Protein AF-B9SIP3-F1 (afdb_monomer_lite)

pLDDT: mean 86.35, std 12.43, range [50.22, 97.06]

Structure (mmCIF, N/CA/C/O backbone):
data_AF-B9SIP3-F1
#
_entry.id   AF-B9SIP3-F1
#
loop_
_atom_site.group_PDB
_atom_site.id
_atom_site.type_symbol
_atom_site.label_atom_id
_atom_site.label_alt_id
_atom_site.label_comp_id
_atom_site.label_asym_id
_atom_site.label_entity_id
_atom_site.label_seq_id
_atom_site.pdbx_PDB_ins_code
_atom_site.Cartn_x
_atom_site.Cartn_y
_atom_site.Cartn_z
_atom_site.occupancy
_atom_site.B_iso_or_equiv
_atom_site.auth_seq_id
_atom_site.auth_comp_id
_atom_site.auth_asym_id
_atom_site.auth_atom_id
_atom_site.pdbx_PDB_model_num
ATOM 1 N N . MET A 1 1 ? 4.602 6.774 17.117 1.00 59.06 1 MET A N 1
ATOM 2 C CA . MET A 1 1 ? 3.929 6.357 15.868 1.00 59.06 1 MET A CA 1
ATOM 3 C C . MET A 1 1 ? 4.055 7.357 14.709 1.00 59.06 1 MET A C 1
ATOM 5 O O . MET A 1 1 ? 4.396 6.934 13.612 1.00 59.06 1 MET A O 1
ATOM 9 N N . GLN A 1 2 ? 3.892 8.670 14.939 1.00 64.56 2 GLN A N 1
ATOM 10 C CA . GLN A 1 2 ? 3.922 9.730 13.903 1.00 64.56 2 GLN A CA 1
ATOM 11 C C . GLN A 1 2 ? 5.093 9.684 12.897 1.00 64.56 2 GLN A C 1
ATOM 13 O O . GLN A 1 2 ? 4.909 9.978 11.717 1.00 64.56 2 GLN A O 1
ATOM 18 N N . SER A 1 3 ? 6.297 9.289 13.324 1.00 84.81 3 SER A N 1
ATOM 19 C CA . SER A 1 3 ? 7.458 9.206 12.425 1.00 84.81 3 SER A CA 1
ATOM 20 C C . SER A 1 3 ? 7.304 8.138 11.333 1.00 84.81 3 SER A C 1
ATOM 22 O O . SER A 1 3 ? 7.748 8.365 10.211 1.00 84.81 3 SER A O 1
ATOM 24 N N . LYS A 1 4 ? 6.635 7.009 11.625 1.00 90.56 4 LYS A N 1
ATOM 25 C CA . LYS A 1 4 ? 6.416 5.920 10.653 1.00 90.56 4 LYS A CA 1
ATOM 26 C C . LYS A 1 4 ? 5.459 6.352 9.551 1.00 90.56 4 LYS A C 1
ATOM 28 O O . LYS A 1 4 ? 5.787 6.209 8.380 1.00 90.56 4 LYS A O 1
ATOM 33 N N . LYS A 1 5 ? 4.328 6.960 9.923 1.00 93.00 5 LYS A N 1
ATOM 34 C CA . LYS A 1 5 ? 3.361 7.516 8.969 1.00 93.00 5 LYS A CA 1
ATOM 35 C C . LYS A 1 5 ? 4.024 8.528 8.040 1.00 93.00 5 LYS A C 1
ATOM 37 O O . LYS A 1 5 ? 3.940 8.385 6.829 1.00 93.00 5 LYS A O 1
ATOM 42 N N . LYS A 1 6 ? 4.742 9.517 8.587 1.00 93.81 6 LYS A N 1
ATOM 43 C CA . LYS A 1 6 ? 5.442 10.530 7.774 1.00 93.81 6 LYS A CA 1
ATOM 44 C C . LYS A 1 6 ? 6.429 9.903 6.788 1.00 93.81 6 LYS A C 1
ATOM 46 O O . LYS A 1 6 ? 6.502 10.343 5.645 1.00 93.81 6 LYS A O 1
ATOM 51 N N . MET A 1 7 ? 7.153 8.869 7.217 1.00 94.88 7 MET A N 1
ATOM 52 C CA . MET A 1 7 ? 8.044 8.116 6.340 1.00 94.88 7 MET A CA 1
ATOM 53 C C . MET A 1 7 ? 7.261 7.403 5.231 1.00 94.88 7 MET A C 1
ATOM 55 O O . MET A 1 7 ? 7.558 7.617 4.063 1.00 94.88 7 MET A O 1
ATOM 59 N N . LEU A 1 8 ? 6.222 6.634 5.563 1.00 96.50 8 LEU A N 1
ATOM 60 C CA . LEU A 1 8 ? 5.390 5.931 4.578 1.00 96.50 8 LEU A CA 1
ATOM 61 C C . LEU A 1 8 ? 4.780 6.891 3.545 1.00 96.50 8 LEU A C 1
ATOM 63 O O . LEU A 1 8 ? 4.878 6.646 2.347 1.00 96.50 8 LEU A O 1
ATOM 67 N N . MET A 1 9 ? 4.242 8.024 3.998 1.00 94.75 9 MET A N 1
ATOM 68 C CA . MET A 1 9 ? 3.649 9.062 3.145 1.00 94.75 9 MET A CA 1
ATOM 69 C C . MET A 1 9 ? 4.656 9.673 2.159 1.00 94.75 9 MET A C 1
ATOM 71 O O . MET A 1 9 ? 4.278 10.053 1.055 1.00 94.75 9 MET A O 1
ATOM 75 N N . ALA A 1 10 ? 5.933 9.776 2.540 1.00 94.50 10 ALA A N 1
ATOM 76 C CA . ALA A 1 10 ? 6.988 10.291 1.668 1.00 94.50 10 ALA A CA 1
ATOM 77 C C . ALA A 1 10 ? 7.541 9.216 0.718 1.00 94.50 10 ALA A C 1
ATOM 79 O O . ALA A 1 10 ? 7.797 9.491 -0.455 1.00 94.50 10 ALA A O 1
ATOM 80 N N . TRP A 1 11 ? 7.727 7.994 1.220 1.00 94.06 11 TRP A N 1
ATOM 81 C CA . TRP A 1 11 ? 8.386 6.917 0.487 1.00 94.06 11 TRP A CA 1
ATOM 82 C C . TRP A 1 11 ? 7.451 6.223 -0.502 1.00 94.06 11 TRP A C 1
ATOM 84 O O . TRP A 1 11 ? 7.853 6.007 -1.638 1.00 94.06 11 TRP A O 1
ATOM 94 N N . VAL A 1 12 ? 6.198 5.932 -0.144 1.00 94.38 12 VAL A N 1
ATOM 95 C CA . VAL A 1 12 ? 5.267 5.212 -1.034 1.00 94.38 12 VAL A CA 1
ATOM 96 C C . VAL A 1 12 ? 5.130 5.887 -2.413 1.00 94.38 12 VAL A C 1
ATOM 98 O O . VAL A 1 12 ? 5.361 5.209 -3.416 1.00 94.38 12 VAL A O 1
ATOM 101 N N . PRO A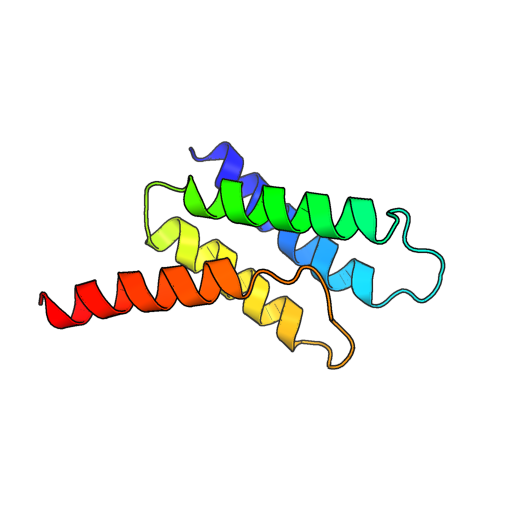 1 13 ? 4.870 7.208 -2.525 1.00 91.94 13 PRO A N 1
ATOM 102 C CA . PRO A 1 13 ? 4.812 7.880 -3.827 1.00 91.94 13 PRO A CA 1
ATOM 103 C C . PRO A 1 13 ? 6.123 7.832 -4.617 1.00 91.94 13 PR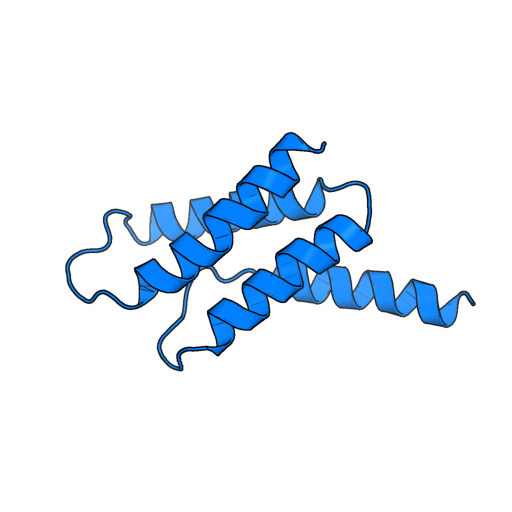O A C 1
ATOM 105 O O . PRO A 1 13 ? 6.108 7.817 -5.848 1.00 91.94 13 PRO A O 1
ATOM 108 N N . LEU A 1 14 ? 7.264 7.868 -3.922 1.00 89.38 14 LEU A N 1
ATOM 109 C CA . LEU A 1 14 ? 8.584 7.794 -4.544 1.00 89.38 14 LEU A CA 1
ATOM 110 C C . LEU A 1 14 ? 8.793 6.420 -5.186 1.00 89.38 14 LEU A C 1
ATOM 112 O O . LEU A 1 14 ? 9.196 6.341 -6.345 1.00 89.38 14 LEU A O 1
ATOM 116 N N . LEU A 1 15 ? 8.460 5.358 -4.453 1.00 89.56 15 LEU A N 1
ATOM 117 C CA . LEU A 1 15 ? 8.607 3.978 -4.904 1.00 89.56 15 LEU A CA 1
ATOM 118 C C . LEU A 1 15 ? 7.666 3.679 -6.082 1.00 89.56 15 LEU A C 1
ATOM 120 O O . LEU A 1 15 ? 8.126 3.160 -7.096 1.00 89.56 15 LEU A O 1
ATOM 124 N N . CYS A 1 16 ? 6.407 4.134 -6.024 1.00 88.81 16 CYS A N 1
ATOM 125 C CA . CYS A 1 16 ? 5.463 4.008 -7.143 1.00 88.81 16 CYS A CA 1
ATOM 126 C C . CYS A 1 16 ? 5.932 4.705 -8.433 1.00 88.81 16 CYS A C 1
ATOM 128 O O . CYS A 1 16 ? 5.529 4.313 -9.522 1.00 88.81 16 CYS A O 1
ATOM 130 N N . ARG A 1 17 ? 6.751 5.763 -8.350 1.00 82.56 17 ARG A N 1
ATOM 131 C CA . ARG A 1 17 ? 7.309 6.428 -9.544 1.00 82.56 17 ARG A CA 1
ATOM 132 C C . ARG A 1 17 ? 8.549 5.720 -10.088 1.00 82.56 17 ARG A C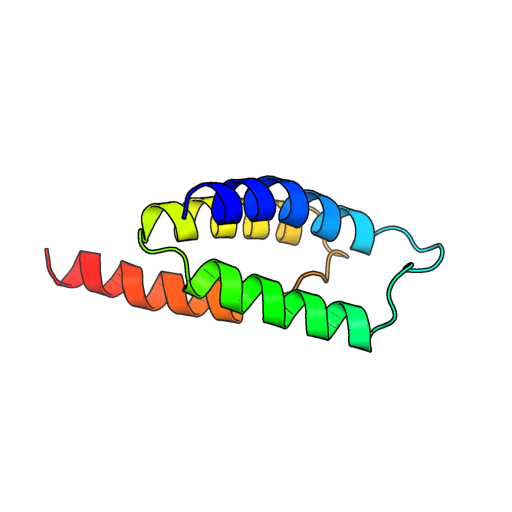 1
ATOM 134 O O . ARG A 1 17 ? 8.757 5.728 -11.298 1.00 82.56 17 ARG A O 1
ATOM 141 N N . GLY A 1 18 ? 9.350 5.117 -9.210 1.00 74.25 18 GLY A N 1
ATOM 142 C CA . GLY A 1 18 ? 10.578 4.404 -9.573 1.00 74.25 18 GLY A CA 1
ATOM 143 C C . GLY A 1 18 ? 10.353 3.090 -10.330 1.00 74.25 18 GLY A C 1
ATOM 144 O O . GLY A 1 18 ? 11.293 2.571 -10.921 1.00 74.25 18 GLY A O 1
ATOM 145 N N . SER A 1 19 ? 9.125 2.563 -10.357 1.00 67.19 19 SER A N 1
ATOM 146 C CA . SER A 1 19 ? 8.762 1.367 -11.135 1.00 67.19 19 SER A CA 1
ATOM 147 C C . SER A 1 19 ? 8.761 1.599 -12.654 1.00 67.19 19 SER A C 1
ATOM 149 O O . SER A 1 19 ? 8.946 0.652 -13.411 1.00 67.19 19 SER A O 1
ATOM 151 N N . ASN A 1 20 ? 8.601 2.849 -13.109 1.00 60.41 20 ASN A N 1
ATOM 152 C CA . ASN A 1 20 ? 8.430 3.182 -14.528 1.00 60.41 20 ASN A CA 1
ATOM 153 C C . ASN A 1 20 ? 9.737 3.500 -15.278 1.00 60.41 20 ASN A C 1
ATOM 155 O O . ASN A 1 20 ? 9.702 3.655 -16.499 1.00 60.41 20 ASN A O 1
ATOM 159 N N . SER A 1 21 ? 10.881 3.646 -14.598 1.00 57.28 21 SER A N 1
ATOM 160 C CA . SER A 1 21 ? 12.152 3.921 -15.277 1.00 57.28 21 SER A CA 1
ATOM 161 C C . SER A 1 21 ? 12.827 2.614 -15.682 1.00 57.28 21 SER A C 1
ATOM 163 O O . SER A 1 21 ? 13.395 1.909 -14.853 1.00 57.28 21 SER A O 1
ATOM 165 N N . THR A 1 22 ? 12.782 2.322 -16.978 1.00 50.22 22 THR A N 1
ATOM 166 C CA . THR A 1 22 ? 13.438 1.199 -17.668 1.00 50.22 22 THR A CA 1
ATOM 167 C C . THR A 1 22 ? 14.962 1.134 -17.507 1.00 50.22 22 THR A C 1
ATOM 169 O O . THR A 1 22 ? 15.560 0.126 -17.874 1.00 50.22 22 THR A O 1
ATOM 172 N N . ASP A 1 23 ? 15.593 2.156 -16.931 1.00 50.38 23 ASP A N 1
ATOM 173 C CA . ASP A 1 23 ? 17.032 2.186 -16.687 1.00 50.38 23 ASP A CA 1
ATOM 174 C C . ASP A 1 23 ? 17.344 1.755 -15.251 1.00 50.38 23 ASP A C 1
ATOM 176 O O . ASP A 1 23 ? 17.377 2.565 -14.332 1.00 50.38 23 ASP A O 1
ATOM 180 N N . ILE A 1 24 ? 17.575 0.447 -15.099 1.00 54.34 24 ILE A N 1
ATOM 181 C CA . ILE A 1 24 ? 18.266 -0.204 -13.974 1.00 54.34 24 ILE A CA 1
ATOM 182 C C . ILE A 1 24 ? 17.645 0.134 -12.610 1.00 54.34 24 ILE A C 1
ATOM 184 O O . ILE A 1 24 ? 18.032 1.090 -11.936 1.00 54.34 24 ILE A O 1
ATOM 188 N N . SER A 1 25 ? 16.713 -0.703 -12.143 1.00 62.31 25 SER A N 1
ATOM 189 C CA . SER A 1 25 ? 16.265 -0.612 -10.754 1.00 62.31 25 SER A CA 1
ATOM 190 C C . SER A 1 25 ? 17.475 -0.768 -9.825 1.00 62.31 25 SER A C 1
ATOM 192 O O . SER A 1 25 ? 18.135 -1.804 -9.829 1.00 62.31 25 SER A O 1
ATOM 194 N N . VAL A 1 26 ? 17.766 0.266 -9.023 1.00 76.56 26 VAL A N 1
ATOM 195 C CA . VAL A 1 26 ? 18.841 0.255 -8.004 1.00 76.56 26 VAL A CA 1
ATOM 196 C C . VAL A 1 26 ? 18.700 -0.944 -7.061 1.00 76.56 26 VAL A C 1
ATOM 198 O O . VAL A 1 26 ? 19.691 -1.444 -6.542 1.00 76.56 26 VAL A O 1
ATOM 201 N N . LEU A 1 27 ? 17.463 -1.406 -6.871 1.00 83.25 27 LEU A N 1
ATOM 202 C CA . LEU A 1 27 ? 17.115 -2.580 -6.090 1.00 83.25 27 LEU A CA 1
ATOM 203 C C . LEU A 1 27 ? 16.886 -3.782 -7.008 1.00 83.25 27 LEU A C 1
ATOM 205 O O . LEU A 1 27 ? 16.139 -3.705 -7.990 1.00 83.25 27 LEU A O 1
ATOM 209 N N . SER A 1 28 ? 17.476 -4.912 -6.642 1.00 87.75 28 SER A N 1
ATOM 210 C CA . SER A 1 28 ? 17.135 -6.229 -7.167 1.00 87.75 28 SER A CA 1
ATOM 211 C C . SER A 1 28 ? 15.680 -6.596 -6.854 1.00 87.75 28 SER A C 1
ATOM 213 O O . SER A 1 28 ? 15.030 -6.025 -5.977 1.00 87.75 28 SER A O 1
ATOM 215 N N . THR A 1 29 ? 15.152 -7.607 -7.544 1.00 86.81 29 THR A N 1
ATOM 216 C CA . THR A 1 29 ? 13.801 -8.128 -7.282 1.00 86.81 29 THR A CA 1
ATOM 217 C C . THR A 1 29 ? 13.628 -8.597 -5.833 1.00 86.81 29 THR A C 1
ATOM 219 O O . THR A 1 29 ? 12.559 -8.411 -5.259 1.00 86.81 29 THR A O 1
ATOM 222 N N . ILE A 1 30 ? 14.679 -9.161 -5.225 1.00 90.31 30 ILE A N 1
ATOM 223 C CA . ILE A 1 30 ? 14.657 -9.621 -3.829 1.00 90.31 30 ILE A CA 1
ATOM 224 C C . ILE A 1 30 ? 14.547 -8.425 -2.879 1.00 90.31 30 ILE A C 1
ATOM 226 O O . ILE A 1 30 ? 13.681 -8.419 -2.011 1.00 90.31 30 ILE A O 1
ATOM 230 N N . GLU A 1 31 ? 15.355 -7.385 -3.086 1.00 91.62 31 GLU A N 1
ATOM 231 C CA . GLU A 1 31 ? 15.307 -6.162 -2.271 1.00 91.62 31 GLU A CA 1
ATOM 232 C C . GLU A 1 31 ? 13.967 -5.427 -2.419 1.00 91.62 31 GLU A C 1
ATOM 234 O O . GLU A 1 31 ? 13.439 -4.887 -1.448 1.00 91.62 31 GLU A O 1
ATOM 239 N N . ARG A 1 32 ? 13.374 -5.442 -3.620 1.00 90.81 32 ARG A N 1
ATOM 240 C CA . ARG A 1 32 ? 12.031 -4.892 -3.865 1.00 90.81 32 ARG A CA 1
ATOM 241 C C . ARG A 1 32 ? 10.959 -5.629 -3.062 1.00 90.81 32 ARG A C 1
ATOM 243 O O . ARG A 1 32 ? 10.122 -4.961 -2.460 1.00 90.81 32 ARG A O 1
ATOM 250 N N . ALA A 1 33 ? 11.006 -6.961 -3.028 1.00 92.19 33 ALA A N 1
ATOM 251 C CA . ALA A 1 33 ? 10.069 -7.783 -2.262 1.00 92.19 33 ALA A CA 1
ATOM 252 C C . ALA A 1 33 ? 10.280 -7.648 -0.743 1.00 92.19 33 ALA A C 1
ATOM 254 O O . ALA A 1 33 ? 9.323 -7.600 0.029 1.00 92.19 33 ALA A O 1
ATOM 255 N N . GLU A 1 34 ? 11.533 -7.546 -0.294 1.00 95.31 34 GLU A N 1
ATOM 256 C CA . GLU A 1 34 ? 11.839 -7.288 1.112 1.00 95.31 34 GLU A CA 1
ATOM 257 C C . GLU A 1 34 ? 11.310 -5.919 1.556 1.00 95.31 34 GLU A C 1
ATOM 259 O O . GLU A 1 34 ? 10.708 -5.809 2.627 1.00 95.31 34 GLU A O 1
ATOM 264 N N . LEU A 1 35 ? 11.465 -4.890 0.716 1.00 94.88 35 LEU A N 1
ATOM 265 C CA . LEU A 1 35 ? 10.940 -3.563 1.009 1.00 94.88 35 LEU A CA 1
ATOM 266 C C . LEU A 1 35 ? 9.410 -3.555 1.069 1.00 94.88 35 LEU A C 1
ATOM 268 O O . LEU A 1 35 ? 8.859 -2.944 1.980 1.00 94.88 35 LEU A O 1
ATOM 272 N N . GLU A 1 36 ? 8.720 -4.251 0.160 1.00 95.81 36 GLU A N 1
ATOM 273 C CA . GLU A 1 36 ? 7.262 -4.430 0.233 1.00 95.81 36 GLU A CA 1
ATOM 274 C C . GLU A 1 36 ? 6.845 -5.020 1.580 1.00 95.81 36 GLU A C 1
ATOM 276 O O . GLU A 1 36 ? 6.026 -4.425 2.276 1.00 95.81 36 GLU A O 1
ATOM 281 N N . ARG A 1 37 ? 7.483 -6.118 2.005 1.00 96.56 37 ARG A N 1
ATOM 282 C CA . ARG A 1 37 ? 7.205 -6.758 3.299 1.00 96.56 37 ARG A CA 1
ATOM 283 C C . ARG A 1 37 ? 7.382 -5.787 4.471 1.00 96.56 37 ARG A C 1
ATOM 285 O O . ARG A 1 37 ? 6.533 -5.733 5.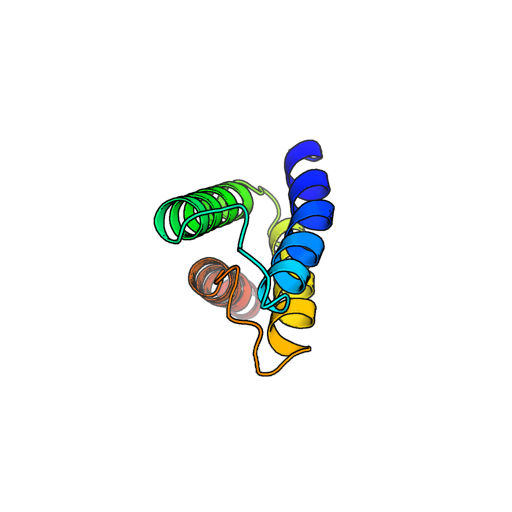357 1.00 96.56 37 ARG A O 1
ATOM 292 N N . ILE A 1 38 ? 8.461 -5.001 4.475 1.00 96.38 38 ILE A N 1
ATOM 293 C CA . ILE A 1 38 ? 8.727 -4.005 5.525 1.00 96.38 38 ILE A CA 1
ATOM 294 C C . ILE A 1 38 ? 7.667 -2.896 5.511 1.00 96.38 38 ILE A C 1
ATOM 296 O O . ILE A 1 38 ? 7.213 -2.467 6.571 1.00 96.38 38 ILE A O 1
ATOM 300 N N . LEU A 1 39 ? 7.258 -2.419 4.332 1.00 96.94 39 LEU A N 1
ATOM 301 C CA . LEU A 1 39 ? 6.202 -1.413 4.211 1.00 96.94 39 LEU A CA 1
ATOM 302 C C . LEU A 1 39 ? 4.870 -1.941 4.751 1.00 96.94 39 LEU A C 1
ATOM 304 O O . LEU A 1 39 ? 4.213 -1.232 5.511 1.00 96.94 39 LEU A O 1
ATOM 308 N N . GLU A 1 40 ? 4.497 -3.176 4.413 1.00 96.88 40 GLU A N 1
ATOM 309 C CA . GLU A 1 40 ? 3.273 -3.809 4.913 1.00 96.88 40 GLU A CA 1
ATOM 310 C C . GLU A 1 40 ? 3.290 -3.970 6.440 1.00 96.88 40 GLU A C 1
ATOM 312 O O . GLU A 1 40 ? 2.305 -3.639 7.105 1.00 96.88 40 GLU A O 1
ATOM 317 N N . GLU A 1 41 ? 4.420 -4.392 7.019 1.00 96.00 41 GLU A N 1
ATOM 318 C CA . GLU A 1 41 ? 4.602 -4.454 8.476 1.00 96.00 41 GLU A CA 1
ATOM 319 C C . GLU A 1 41 ? 4.465 -3.071 9.120 1.00 96.00 41 GLU A C 1
ATOM 321 O O . GLU A 1 41 ? 3.748 -2.907 10.106 1.00 96.00 41 GLU A O 1
ATOM 326 N N . LEU A 1 42 ? 5.113 -2.050 8.554 1.00 96.12 42 LEU A N 1
ATOM 327 C CA . LEU A 1 42 ? 5.044 -0.687 9.075 1.00 96.12 42 LEU A CA 1
ATOM 328 C C . LEU A 1 42 ? 3.629 -0.108 9.016 1.00 96.12 42 LEU A C 1
ATOM 330 O O . LEU A 1 42 ? 3.249 0.600 9.949 1.00 96.12 42 LEU A O 1
ATOM 334 N N . ILE A 1 43 ? 2.870 -0.411 7.959 1.00 96.31 43 ILE A N 1
ATOM 335 C CA . ILE A 1 43 ? 1.456 -0.041 7.832 1.00 96.31 43 ILE A CA 1
ATOM 336 C C . ILE A 1 43 ? 0.633 -0.755 8.904 1.00 96.31 43 ILE A C 1
ATOM 338 O O . ILE A 1 43 ? -0.129 -0.103 9.610 1.00 96.31 43 ILE A O 1
ATOM 342 N N . GLY A 1 44 ? 0.832 -2.063 9.089 1.00 93.81 44 GLY A N 1
ATO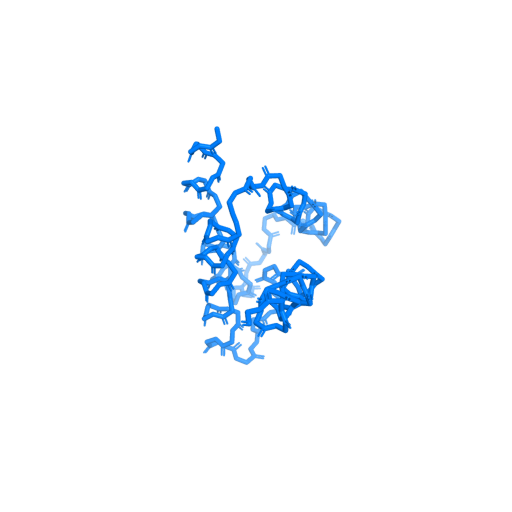M 343 C CA . GLY A 1 44 ? 0.137 -2.839 10.122 1.00 93.81 44 GLY A CA 1
ATOM 344 C C . GLY A 1 44 ? 0.458 -2.397 11.555 1.00 93.81 44 GLY A C 1
ATOM 345 O O . GLY A 1 44 ? -0.338 -2.618 12.461 1.00 93.81 44 GLY A O 1
ATOM 346 N N . MET A 1 45 ? 1.602 -1.740 11.770 1.00 93.94 45 MET A N 1
ATOM 347 C CA . MET A 1 45 ? 1.971 -1.142 13.056 1.00 93.94 45 MET A CA 1
ATOM 348 C C . MET A 1 45 ? 1.363 0.247 13.301 1.00 93.94 45 MET A C 1
ATOM 350 O O . MET A 1 45 ? 1.620 0.815 14.362 1.00 93.94 45 MET A O 1
ATOM 354 N N . LEU A 1 46 ? 0.643 0.847 12.349 1.00 93.69 46 LEU A N 1
ATOM 355 C CA . LEU A 1 46 ? -0.067 2.104 12.592 1.00 93.69 46 LEU A CA 1
ATOM 356 C C . LEU A 1 46 ? -1.289 1.814 13.476 1.00 93.69 46 LEU A C 1
ATOM 358 O O . LEU A 1 46 ? -2.146 1.022 13.096 1.00 93.69 46 LEU A O 1
ATOM 362 N N . GLU A 1 47 ? -1.325 2.439 14.657 1.00 85.44 47 GLU A N 1
ATOM 363 C CA . GLU A 1 47 ? -2.362 2.242 15.686 1.00 85.44 47 GLU A CA 1
ATOM 364 C C . GLU A 1 47 ? -3.749 2.690 15.215 1.00 85.44 47 GLU A C 1
ATOM 366 O O . GLU A 1 47 ? -4.734 2.005 15.471 1.00 85.44 47 GLU A O 1
ATOM 371 N N . GLU A 1 48 ? -3.815 3.816 14.506 1.00 88.00 48 GLU A N 1
ATOM 372 C CA . GLU A 1 48 ? -5.074 4.395 14.047 1.00 88.00 48 GLU A CA 1
ATOM 373 C C . GLU A 1 48 ? -5.425 3.887 12.642 1.00 88.00 48 GLU A C 1
ATOM 375 O O . GLU A 1 48 ? -4.619 3.994 11.712 1.00 88.00 48 GLU A O 1
ATOM 380 N N . GLU A 1 49 ? -6.650 3.387 12.452 1.00 88.44 49 GLU A N 1
ATOM 381 C CA . GLU A 1 49 ? -7.131 2.962 11.126 1.00 88.44 49 GLU A CA 1
ATOM 382 C C . GLU A 1 49 ? -7.122 4.111 10.108 1.00 88.44 49 GLU A C 1
ATOM 384 O O . GLU A 1 49 ? -6.850 3.883 8.929 1.00 88.44 49 GLU A O 1
ATOM 389 N N . GLU A 1 50 ? -7.347 5.347 10.563 1.00 90.94 50 GLU A N 1
ATOM 390 C CA . GLU A 1 50 ? -7.260 6.548 9.726 1.00 90.94 50 GLU A CA 1
ATOM 391 C C . GLU A 1 50 ? -5.829 6.768 9.198 1.00 90.94 50 GLU A C 1
ATOM 393 O O . GLU A 1 50 ? -5.623 7.177 8.053 1.00 90.94 50 GLU A O 1
ATOM 398 N N . ASP A 1 51 ? -4.805 6.456 10.000 1.00 94.25 51 ASP A N 1
ATOM 399 C CA . ASP A 1 51 ? -3.412 6.559 9.562 1.00 94.25 51 ASP A CA 1
ATOM 400 C C . ASP A 1 51 ? -3.101 5.526 8.469 1.00 94.25 51 ASP A C 1
ATOM 402 O O . ASP A 1 51 ? -2.400 5.849 7.503 1.00 94.25 51 ASP A O 1
ATOM 406 N N . GLN A 1 52 ? -3.639 4.306 8.597 1.00 95.06 52 GLN A N 1
ATOM 407 C CA . GLN A 1 52 ? -3.530 3.268 7.569 1.00 95.06 52 GLN A CA 1
ATOM 408 C C . GLN A 1 52 ? -4.249 3.688 6.283 1.00 95.06 52 GLN A C 1
ATOM 410 O O . GLN A 1 52 ? -3.664 3.595 5.203 1.00 95.06 52 GLN A O 1
ATOM 415 N N . GLU A 1 53 ? -5.473 4.210 6.394 1.00 95.06 53 GLU A N 1
ATOM 416 C CA . GLU A 1 53 ? -6.267 4.705 5.265 1.00 95.06 53 GLU A CA 1
ATOM 417 C C . GLU A 1 53 ? -5.521 5.778 4.466 1.00 95.06 53 GLU A C 1
ATOM 419 O O . GLU A 1 53 ? -5.445 5.714 3.236 1.00 95.06 53 GLU A O 1
ATOM 424 N N . GLN A 1 54 ? -4.925 6.758 5.148 1.00 95.56 54 GLN A N 1
ATOM 425 C CA . GLN A 1 54 ? -4.203 7.843 4.482 1.00 95.56 54 GLN A CA 1
ATOM 426 C C . GLN A 1 54 ? -2.995 7.329 3.687 1.00 95.56 54 GLN A C 1
ATOM 428 O O . GLN A 1 54 ? -2.780 7.745 2.549 1.00 95.56 54 GLN A O 1
ATOM 433 N N . VAL A 1 55 ? -2.228 6.385 4.239 1.00 96.81 55 VAL A N 1
ATOM 434 C CA . VAL A 1 55 ? -1.095 5.778 3.520 1.00 96.81 55 VAL A CA 1
ATOM 435 C C . VAL A 1 55 ? -1.582 4.937 2.335 1.00 96.81 55 VAL A C 1
ATOM 437 O O . VAL A 1 55 ? -1.048 5.048 1.229 1.00 96.81 55 VAL A O 1
ATOM 440 N N . LEU A 1 56 ? -2.602 4.107 2.550 1.00 97.06 56 LEU A N 1
ATOM 441 C CA . LEU A 1 56 ? -3.114 3.161 1.559 1.00 97.06 56 LEU A CA 1
ATOM 442 C C . LEU A 1 56 ? -3.863 3.841 0.404 1.00 97.06 56 LEU A C 1
ATOM 444 O O . LEU A 1 56 ? -3.777 3.382 -0.734 1.00 97.06 56 LEU A O 1
ATOM 448 N N . SER A 1 57 ? -4.554 4.951 0.659 1.00 95.88 57 SER A N 1
ATOM 449 C CA . SER A 1 57 ? -5.195 5.761 -0.387 1.00 95.88 57 SER A CA 1
ATOM 450 C C . SER A 1 57 ? -4.164 6.426 -1.301 1.00 95.88 57 SER A C 1
ATOM 452 O O . SER A 1 57 ? -4.316 6.403 -2.524 1.00 95.88 57 SER A O 1
ATOM 454 N N . ILE A 1 58 ? -3.068 6.941 -0.735 1.00 95.38 58 ILE A N 1
ATOM 455 C CA . ILE A 1 58 ? -1.941 7.492 -1.499 1.00 95.38 58 ILE A CA 1
ATOM 456 C C . ILE A 1 58 ? -1.245 6.407 -2.313 1.00 95.38 58 ILE A C 1
ATOM 458 O O . ILE A 1 58 ? -0.962 6.621 -3.495 1.00 95.38 58 ILE A O 1
ATOM 462 N N . TRP A 1 59 ? -1.000 5.241 -1.710 1.00 96.00 59 TRP A N 1
ATOM 463 C CA . TRP A 1 59 ? -0.491 4.084 -2.438 1.00 96.00 59 TRP A CA 1
ATOM 464 C C . TRP A 1 59 ? -1.381 3.767 -3.640 1.00 96.00 59 TRP A C 1
ATOM 466 O O . TRP A 1 59 ? -0.885 3.760 -4.762 1.00 96.00 59 TRP A O 1
ATOM 476 N N . LEU A 1 60 ? -2.687 3.580 -3.426 1.00 95.12 60 LEU A N 1
ATOM 477 C CA . LEU A 1 60 ? -3.627 3.204 -4.480 1.00 95.12 60 LEU A CA 1
ATOM 478 C C . LEU A 1 60 ? -3.666 4.244 -5.604 1.00 95.12 60 LEU A C 1
ATOM 480 O O . LEU A 1 60 ? -3.636 3.877 -6.780 1.00 95.12 60 LEU A O 1
ATOM 484 N N . HIS A 1 61 ? -3.687 5.533 -5.257 1.00 93.50 61 HIS A N 1
ATOM 485 C CA . HIS A 1 61 ? -3.660 6.618 -6.232 1.00 93.50 61 HIS A CA 1
ATOM 486 C C . HIS A 1 61 ? -2.417 6.541 -7.126 1.00 93.50 61 HIS A C 1
ATOM 488 O O . HIS A 1 61 ? -2.532 6.565 -8.348 1.00 93.50 61 HIS A O 1
ATOM 494 N N . HIS A 1 62 ? -1.228 6.391 -6.538 1.00 90.81 62 HIS A N 1
ATOM 495 C CA . HIS A 1 62 ? 0.013 6.328 -7.312 1.00 90.81 62 HIS A CA 1
ATOM 496 C C . HIS A 1 62 ? 0.220 4.994 -8.036 1.00 90.81 62 HIS A C 1
ATOM 498 O O . HIS A 1 62 ? 0.776 4.982 -9.132 1.00 90.81 62 HIS A O 1
ATOM 504 N N . PHE A 1 63 ? -0.230 3.886 -7.451 1.00 89.75 63 PHE A N 1
ATOM 505 C CA . PHE A 1 63 ? -0.129 2.550 -8.033 1.00 89.75 63 PHE A CA 1
ATOM 506 C C . PHE A 1 63 ? -1.027 2.408 -9.268 1.00 89.75 63 PHE A C 1
ATOM 508 O O . PHE A 1 63 ? -0.635 1.803 -10.255 1.00 89.75 63 PHE A O 1
ATOM 515 N N . THR A 1 64 ? -2.212 3.025 -9.255 1.00 89.19 64 THR A N 1
ATOM 516 C CA . THR A 1 64 ? -3.162 2.971 -10.383 1.00 89.19 64 THR A CA 1
ATOM 517 C C . THR A 1 64 ? -2.957 4.072 -11.424 1.00 89.19 64 THR A C 1
ATOM 519 O O . THR A 1 64 ? -3.526 3.993 -12.511 1.00 89.19 64 THR A O 1
ATOM 522 N N . TYR A 1 65 ? -2.135 5.085 -11.128 1.00 85.38 65 TYR A N 1
ATOM 523 C CA . TYR A 1 65 ? -1.890 6.214 -12.029 1.00 85.38 65 TYR A CA 1
ATOM 524 C C . TYR A 1 65 ? -1.227 5.804 -13.356 1.00 85.38 65 TYR A C 1
ATOM 526 O O . TYR A 1 65 ? -1.493 6.422 -14.385 1.00 85.38 65 TYR A O 1
ATOM 534 N N . SER A 1 66 ? -0.375 4.772 -13.352 1.00 74.50 66 SER A N 1
ATOM 535 C CA . SER A 1 66 ? 0.257 4.242 -14.567 1.00 74.50 66 SER A CA 1
ATOM 536 C C . SER A 1 66 ? -0.096 2.767 -14.760 1.00 74.50 66 SER A C 1
ATOM 538 O O . SER A 1 66 ? 0.090 1.993 -13.823 1.00 74.50 66 SER A O 1
ATOM 540 N N . PRO A 1 67 ? -0.515 2.331 -15.965 1.00 73.88 67 PRO A N 1
ATOM 541 C CA . PRO A 1 67 ? -0.819 0.924 -16.242 1.00 73.88 67 PRO A CA 1
ATOM 542 C C . PRO A 1 67 ? 0.409 0.005 -16.153 1.00 73.88 67 PRO A C 1
ATOM 544 O O . PRO A 1 67 ? 0.258 -1.211 -16.101 1.00 73.88 67 PRO A O 1
ATOM 547 N N . THR A 1 68 ? 1.617 0.574 -16.149 1.00 76.38 68 THR A N 1
ATOM 548 C CA . THR A 1 68 ? 2.884 -0.155 -16.004 1.00 76.38 68 THR A CA 1
ATOM 549 C C . THR A 1 68 ? 3.406 -0.178 -14.570 1.00 76.38 68 THR A C 1
ATOM 551 O O . THR A 1 68 ? 4.426 -0.811 -14.322 1.00 76.38 68 THR A O 1
ATOM 554 N N . CYS A 1 69 ? 2.758 0.524 -13.633 1.00 79.56 69 CYS A N 1
ATOM 555 C CA . CYS A 1 69 ? 3.196 0.536 -12.245 1.00 79.56 69 CYS A CA 1
ATOM 556 C C . CYS A 1 69 ? 2.827 -0.797 -11.591 1.00 79.56 69 CYS A C 1
ATOM 558 O O . CYS A 1 69 ? 1.655 -1.107 -11.392 1.00 79.56 69 CYS A O 1
ATOM 560 N N . ASP A 1 70 ? 3.841 -1.588 -11.270 1.00 82.44 70 ASP A N 1
ATOM 561 C CA . ASP A 1 70 ? 3.701 -2.901 -10.645 1.00 82.44 70 ASP A CA 1
ATOM 562 C C . ASP A 1 70 ? 4.255 -2.943 -9.214 1.00 82.44 70 ASP A C 1
ATOM 564 O O . ASP A 1 70 ? 4.210 -3.985 -8.562 1.00 82.44 70 ASP A O 1
ATOM 568 N N . TRP A 1 71 ? 4.758 -1.814 -8.704 1.00 89.12 71 TRP A N 1
ATOM 569 C CA . TRP A 1 71 ? 5.510 -1.767 -7.455 1.00 89.12 71 TRP A CA 1
ATOM 570 C C . TRP A 1 71 ? 5.415 -0.412 -6.739 1.00 89.12 71 TRP A C 1
ATOM 572 O O . TRP A 1 71 ? 5.448 0.619 -7.414 1.00 89.12 71 TRP A O 1
ATOM 582 N N . PRO A 1 72 ? 5.400 -0.386 -5.389 1.00 93.12 72 PRO A N 1
ATOM 583 C CA . PRO A 1 72 ? 5.327 -1.541 -4.486 1.00 93.12 72 PRO A CA 1
ATOM 584 C C . PRO A 1 72 ? 3.921 -2.149 -4.456 1.00 93.12 72 PRO A C 1
ATOM 586 O O . PRO A 1 72 ? 2.929 -1.426 -4.485 1.00 93.12 72 PRO A O 1
ATOM 589 N N . ASN A 1 73 ? 3.814 -3.470 -4.377 1.00 93.06 73 ASN A N 1
ATOM 590 C CA . ASN A 1 73 ? 2.550 -4.185 -4.262 1.00 93.06 73 ASN A CA 1
ATOM 591 C C . ASN A 1 73 ? 2.114 -4.295 -2.790 1.00 93.06 73 ASN A C 1
ATOM 593 O O . ASN A 1 73 ? 2.483 -5.235 -2.099 1.00 93.06 73 ASN A O 1
ATOM 597 N N . LEU A 1 74 ? 1.293 -3.346 -2.325 1.00 96.31 74 LEU A N 1
ATOM 598 C CA . LEU A 1 74 ? 0.749 -3.305 -0.953 1.00 96.31 74 LEU A CA 1
ATOM 599 C C . LEU A 1 74 ? -0.700 -3.816 -0.875 1.00 96.31 74 LEU A C 1
ATOM 601 O O . LEU A 1 74 ? -1.493 -3.426 -0.010 1.00 96.31 74 LEU A O 1
ATOM 605 N N . ARG A 1 75 ? -1.092 -4.671 -1.828 1.00 94.56 75 ARG A N 1
ATOM 606 C CA . ARG A 1 75 ? -2.477 -5.136 -1.972 1.00 94.56 75 ARG A CA 1
ATOM 607 C C . ARG A 1 75 ? -2.951 -5.940 -0.763 1.00 94.56 75 ARG A C 1
ATOM 609 O O . ARG A 1 75 ? -4.150 -5.902 -0.463 1.00 94.56 75 ARG A O 1
ATOM 616 N N . ALA A 1 76 ? -2.062 -6.666 -0.083 1.00 94.69 76 ALA A N 1
ATOM 617 C CA . ALA A 1 76 ? -2.439 -7.437 1.097 1.00 94.69 76 ALA A CA 1
ATOM 618 C C . ALA A 1 76 ? -2.814 -6.498 2.253 1.00 94.69 76 ALA A C 1
ATOM 620 O O . ALA A 1 76 ? -3.913 -6.634 2.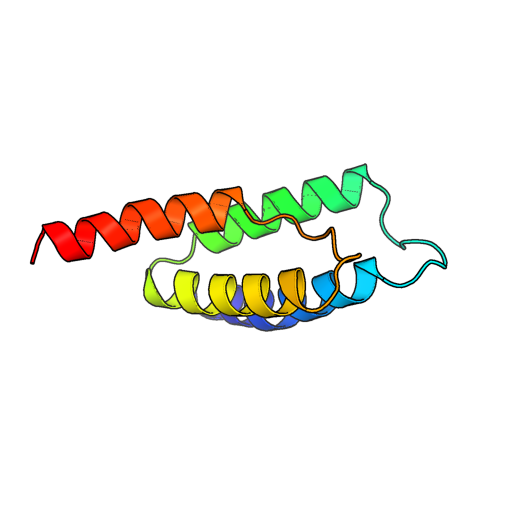797 1.00 94.69 76 ALA A O 1
ATOM 621 N N . SER A 1 77 ? -1.989 -5.482 2.539 1.00 96.25 77 SER A N 1
ATOM 622 C CA . SER A 1 77 ? -2.322 -4.433 3.516 1.00 96.25 77 SER A CA 1
ATOM 623 C C . SER A 1 77 ? -3.617 -3.695 3.168 1.00 96.25 77 SER A C 1
ATOM 625 O O . SER A 1 77 ? -4.473 -3.539 4.037 1.00 96.25 77 SER A O 1
ATOM 627 N N . TYR A 1 78 ? -3.819 -3.315 1.899 1.00 95.94 78 TYR A N 1
ATOM 628 C CA . TYR A 1 78 ? -5.067 -2.676 1.459 1.00 95.94 78 TYR A CA 1
ATOM 629 C C . TYR A 1 78 ? -6.294 -3.562 1.713 1.00 95.94 78 TYR A C 1
ATOM 631 O O . TYR A 1 78 ? -7.296 -3.120 2.270 1.00 95.94 78 TYR A O 1
ATOM 639 N N . SER A 1 79 ? -6.204 -4.844 1.349 1.00 94.88 79 SER A N 1
ATOM 640 C CA . SER A 1 79 ? -7.299 -5.805 1.526 1.00 94.88 79 SER A CA 1
ATOM 641 C C . SER A 1 79 ? -7.610 -6.057 3.003 1.00 94.88 79 SER A C 1
ATOM 643 O O . SER A 1 79 ? -8.780 -6.210 3.372 1.00 94.88 79 SER A O 1
ATOM 645 N N . HIS A 1 80 ? -6.574 -6.090 3.846 1.00 93.44 80 HIS A N 1
ATOM 646 C CA . HIS A 1 80 ? -6.714 -6.217 5.291 1.00 93.44 80 HIS A CA 1
ATOM 647 C C . HIS A 1 80 ? -7.445 -5.008 5.876 1.00 93.44 80 HIS A C 1
ATOM 649 O O . HIS A 1 80 ? -8.496 -5.189 6.488 1.00 93.44 80 HIS A O 1
ATOM 655 N N . TRP A 1 81 ? -6.964 -3.792 5.596 1.00 94.31 81 TRP A N 1
ATOM 656 C CA . TRP A 1 81 ? -7.604 -2.549 6.027 1.00 94.31 81 TRP A CA 1
ATOM 657 C C . TRP A 1 81 ? -9.067 -2.482 5.570 1.00 94.31 81 TRP A C 1
ATOM 659 O O . TRP A 1 81 ? -9.959 -2.372 6.403 1.00 94.31 81 TRP A O 1
ATOM 669 N N . CYS A 1 82 ? -9.361 -2.719 4.283 1.00 91.81 82 CYS A N 1
ATOM 670 C CA . CYS A 1 82 ? -10.742 -2.742 3.786 1.00 91.81 82 CYS A CA 1
ATOM 671 C C . CYS A 1 82 ? -11.633 -3.759 4.511 1.00 91.81 82 CYS A C 1
ATOM 673 O O . CYS A 1 82 ? -12.847 -3.581 4.593 1.00 91.81 82 CYS A O 1
ATOM 675 N N . THR A 1 83 ? -11.077 -4.885 4.955 1.00 91.12 83 THR A N 1
ATOM 676 C CA . THR A 1 83 ? -11.834 -5.901 5.696 1.00 91.12 83 THR A CA 1
ATOM 677 C C . THR A 1 83 ? -12.087 -5.460 7.131 1.00 91.12 83 THR A C 1
ATOM 679 O O . THR A 1 83 ? -13.191 -5.664 7.631 1.00 91.12 83 THR A O 1
ATOM 682 N N . THR A 1 84 ? -11.099 -4.847 7.777 1.00 88.94 84 THR A N 1
ATOM 683 C CA . THR A 1 84 ? -11.210 -4.321 9.140 1.00 88.94 84 THR A CA 1
ATOM 684 C C . THR A 1 84 ? -12.161 -3.124 9.187 1.00 88.94 84 THR A C 1
ATOM 686 O O . THR A 1 84 ? -13.162 -3.188 9.898 1.00 88.94 84 THR A O 1
ATOM 689 N N . SER A 1 85 ? -11.980 -2.122 8.327 1.00 86.44 85 SER A N 1
ATOM 690 C CA . SER A 1 85 ? -12.823 -0.922 8.308 1.00 86.44 85 SER A CA 1
ATOM 691 C C . SER A 1 85 ? -14.270 -1.215 7.894 1.00 86.44 85 SER A C 1
ATOM 693 O O . SER A 1 85 ? -15.202 -0.610 8.419 1.00 86.44 85 SER A O 1
ATOM 695 N N . ARG A 1 86 ? -14.519 -2.223 7.038 1.00 81.31 86 ARG A N 1
ATOM 696 C CA . ARG A 1 86 ? -15.895 -2.698 6.768 1.00 81.31 86 ARG A CA 1
ATOM 697 C C . ARG A 1 86 ? -16.594 -3.241 8.012 1.00 81.31 86 ARG A C 1
ATOM 699 O O . ARG A 1 86 ? -17.809 -3.106 8.110 1.00 81.31 86 ARG A O 1
ATOM 706 N N . LYS A 1 87 ? -15.869 -3.853 8.956 1.00 81.38 87 LYS A N 1
ATOM 707 C CA . LYS A 1 87 ? -16.475 -4.314 10.214 1.00 81.38 87 LYS A CA 1
ATOM 708 C C . LYS A 1 87 ? -16.925 -3.137 11.073 1.00 81.38 87 LYS A C 1
ATOM 710 O O . LYS A 1 87 ? -17.951 -3.266 11.727 1.00 81.38 87 LYS A O 1
ATOM 715 N N . LEU A 1 88 ? -16.229 -1.999 11.027 1.00 74.38 88 LEU A N 1
ATOM 716 C CA . LEU A 1 88 ? -16.645 -0.795 11.753 1.00 74.38 88 LEU A CA 1
ATOM 717 C C . LEU A 1 88 ? -17.999 -0.266 11.266 1.00 74.38 88 LEU A C 1
ATOM 719 O O . LEU A 1 88 ? -18.819 0.118 12.089 1.00 74.38 88 LEU A O 1
ATOM 723 N N . LEU A 1 89 ? -18.272 -0.327 9.959 1.00 70.56 89 LEU A N 1
ATOM 724 C CA . LEU A 1 89 ? -19.567 0.074 9.387 1.00 70.56 89 LEU A CA 1
ATOM 725 C C . LEU A 1 89 ? -20.717 -0.881 9.744 1.00 70.56 89 LEU A C 1
ATOM 727 O O . LEU A 1 89 ? -21.872 -0.480 9.710 1.00 70.56 89 LEU A O 1
ATOM 731 N N . ILE A 1 90 ? -20.414 -2.148 10.043 1.00 70.25 90 ILE A N 1
ATOM 732 C CA . ILE A 1 90 ? -21.409 -3.161 10.443 1.00 70.25 90 ILE A CA 1
ATOM 733 C C . ILE A 1 90 ? -21.700 -3.087 11.953 1.00 70.25 90 ILE A C 1
ATOM 735 O O . ILE A 1 90 ? -22.739 -3.559 12.405 1.00 70.25 90 ILE A O 1
ATOM 739 N N . LEU A 1 91 ? -20.774 -2.529 12.735 1.00 61.78 91 LEU A N 1
ATOM 740 C CA . LEU A 1 91 ? -20.880 -2.377 14.189 1.00 61.78 91 LEU A CA 1
ATOM 741 C C . LEU A 1 91 ? -21.490 -1.025 14.617 1.00 61.78 91 LEU A C 1
ATOM 743 O O . LEU A 1 91 ? -21.567 -0.761 15.818 1.00 61.78 91 LEU A O 1
ATOM 747 N N . GLN A 1 92 ? -21.904 -0.194 13.654 1.00 50.44 92 GLN A N 1
ATOM 748 C CA . GLN A 1 92 ? -22.675 1.043 13.839 1.00 50.44 92 GLN A CA 1
ATOM 749 C C . GLN A 1 92 ? -24.172 0.786 13.656 1.00 50.44 92 GLN A C 1
ATOM 751 O O . GLN A 1 92 ? -24.955 1.431 14.389 1.00 50.44 92 GLN A O 1
#

Foldseek 3Di:
DVVLLVCLLVVLLVFQVLQPDPPDDPDDPVRQVVVLVVSLVSLVPPPDLVSNVVSVVSNVCSQPVDPRRPPDDNVVSVVVSVVVVVVVVVVD

Organism: Ricinus communis (NCBI:txid3988)

InterPro domains:
  IPR038920 At3g056750-like [PTHR31060] (2-85)

Radius of gyration: 13.83 Å; chains: 1; bounding box: 42×20×34 Å

Sequence (92 aa):
MQSKKKMLMAWVPLLCRGSNSTDISVLSTIERAELERILEELIGMLEEEEDQEQVLSIWLHHFTYSPTCDWPNLRASYSHWCTTSRKLLILQ

Secondary structure (DSSP, 8-state):
-HHHHHHHHHHHHHHHHHTT--S--SS-HHHHHHHHHHHHHHHHT-SSHHHHHHHHHHHHHHHHHSTT---S--HHHHHHHHHHHHHHHH--